Protein AF-A0A0D0C9A5-F1 (afdb_monomer_lite)

pLDDT: mean 73.99, std 14.45, range [44.25, 93.75]

Foldseek 3Di:
DDDDDDDDDDDDPDPPPCPPPDPDPPDQPPPDPLVVQCVVDPDPVSVVVSVVVVCQLPPDPPPPVNPQDPVNVVCSNPPPSDDDPPVQLLLVVQLVLCVVPVPPDLVSSVVVLVVCCVPPVPDSNNPNNDRNVRNVVVVCVVRVDDPPPDPPDDDD

Radius of gyration: 25.3 Å; chains: 1; bounding box: 57×39×87 Å

Structure (mmCIF, N/CA/C/O backbone):
data_AF-A0A0D0C9A5-F1
#
_entry.id   AF-A0A0D0C9A5-F1
#
loop_
_atom_site.group_PDB
_atom_site.id
_atom_site.type_symbol
_atom_site.label_atom_id
_atom_site.label_alt_id
_atom_site.label_comp_id
_atom_site.label_asym_id
_atom_site.label_entity_id
_atom_site.label_seq_id
_atom_site.pdbx_PDB_ins_code
_atom_site.Cartn_x
_atom_site.Cartn_y
_atom_site.Cartn_z
_atom_site.occupancy
_atom_site.B_iso_or_equiv
_atom_site.auth_seq_id
_atom_site.auth_comp_id
_atom_site.auth_asym_id
_atom_site.auth_atom_id
_atom_site.pdbx_PDB_model_num
ATOM 1 N N . PRO A 1 1 ? 37.016 -7.553 -56.971 1.00 51.47 1 PRO A N 1
ATOM 2 C CA . PRO A 1 1 ? 35.644 -7.365 -56.438 1.00 51.47 1 PRO A CA 1
ATOM 3 C C . PRO A 1 1 ? 35.414 -8.304 -55.246 1.00 51.47 1 PRO A C 1
ATOM 5 O O . PRO A 1 1 ? 35.503 -9.515 -55.414 1.00 51.47 1 PRO A O 1
ATOM 8 N N . LEU A 1 2 ? 35.232 -7.749 -54.045 1.00 52.50 2 LEU A N 1
ATOM 9 C CA . LEU A 1 2 ? 34.965 -8.533 -52.833 1.00 52.50 2 LEU A CA 1
ATOM 10 C C . LEU A 1 2 ? 33.497 -9.003 -52.819 1.00 52.50 2 LEU A C 1
ATOM 12 O O . LEU A 1 2 ? 32.631 -8.231 -53.236 1.00 52.50 2 LEU A O 1
ATOM 16 N N . PRO A 1 3 ? 33.200 -10.233 -52.362 1.00 59.44 3 PRO A N 1
ATOM 17 C CA . PRO A 1 3 ? 31.826 -10.689 -52.190 1.00 59.44 3 PRO A CA 1
ATOM 18 C C . PRO A 1 3 ? 31.146 -9.895 -51.065 1.00 59.44 3 PRO A C 1
ATOM 20 O O . PRO A 1 3 ? 31.733 -9.671 -50.006 1.00 59.44 3 PRO A O 1
ATOM 23 N N . GLY A 1 4 ? 29.921 -9.433 -51.326 1.00 64.25 4 GLY A N 1
ATOM 24 C CA . GLY A 1 4 ? 29.112 -8.694 -50.358 1.00 64.25 4 GLY A CA 1
ATOM 25 C C . GLY A 1 4 ? 28.710 -9.554 -49.152 1.00 64.25 4 GLY A C 1
ATOM 26 O O . GLY A 1 4 ? 28.696 -10.784 -49.254 1.00 64.25 4 GLY A O 1
ATOM 27 N N . PRO A 1 5 ? 28.397 -8.926 -48.005 1.00 72.50 5 PRO A N 1
ATOM 28 C CA . PRO A 1 5 ? 28.038 -9.642 -46.787 1.00 72.50 5 PRO A CA 1
ATOM 29 C C . PRO A 1 5 ? 26.746 -10.464 -46.969 1.00 72.50 5 PRO A C 1
ATOM 31 O O . PRO A 1 5 ? 25.847 -10.035 -47.699 1.00 72.50 5 PRO A O 1
ATOM 34 N N . PRO A 1 6 ? 26.634 -11.635 -46.312 1.00 69.75 6 PRO A N 1
ATOM 35 C CA . PRO A 1 6 ? 25.447 -12.476 -46.394 1.00 69.75 6 PRO A CA 1
ATOM 36 C C . PRO A 1 6 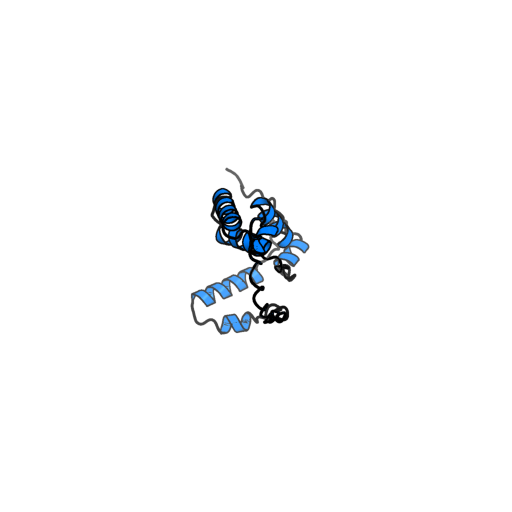? 24.238 -11.798 -45.737 1.00 69.75 6 PRO A C 1
ATOM 38 O O . PRO A 1 6 ? 24.361 -11.111 -44.723 1.00 69.75 6 PRO A O 1
ATOM 41 N N . SER A 1 7 ? 23.061 -12.000 -46.330 1.00 72.00 7 SER A N 1
ATOM 42 C CA . SER A 1 7 ? 21.791 -11.477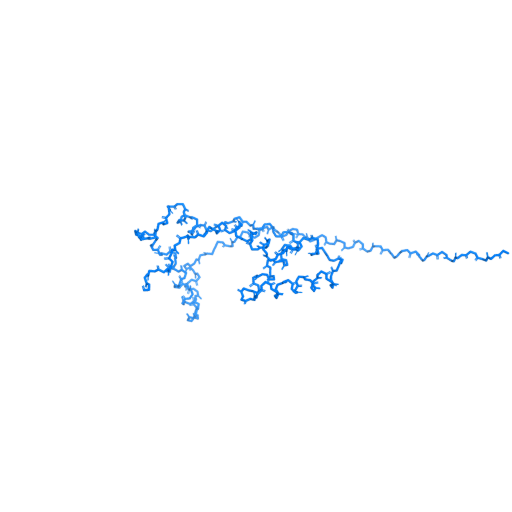 -45.824 1.00 72.00 7 SER A CA 1
ATOM 43 C C . SER A 1 7 ? 21.456 -12.052 -44.439 1.00 72.00 7 SER A C 1
ATOM 45 O O . SER A 1 7 ? 21.745 -13.225 -44.186 1.00 72.00 7 SER A O 1
ATOM 47 N N . PRO A 1 8 ? 20.829 -11.263 -43.546 1.00 72.00 8 PRO A N 1
ATOM 48 C CA . PRO A 1 8 ? 20.396 -11.758 -42.246 1.00 72.00 8 PRO A CA 1
ATOM 49 C C . PRO A 1 8 ? 19.291 -12.818 -42.398 1.00 72.00 8 PRO A C 1
ATOM 51 O O . PRO A 1 8 ? 18.541 -12.792 -43.381 1.00 72.00 8 PRO A O 1
ATOM 54 N N . PR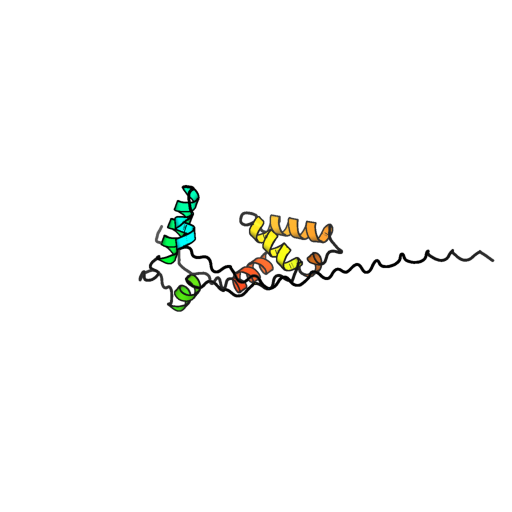O A 1 9 ? 19.182 -13.756 -41.442 1.00 72.19 9 PRO A N 1
ATOM 55 C CA . PRO A 1 9 ? 18.165 -14.797 -41.481 1.00 72.19 9 PRO A CA 1
ATOM 56 C C . PRO A 1 9 ? 16.747 -14.203 -41.378 1.00 72.19 9 PRO A C 1
ATOM 58 O O . PRO A 1 9 ? 16.567 -13.137 -40.781 1.00 72.19 9 PRO A O 1
ATOM 61 N N . PRO A 1 10 ? 15.727 -14.885 -41.934 1.00 69.00 10 PRO A N 1
ATOM 62 C CA . PRO A 1 10 ? 14.341 -14.467 -41.782 1.00 69.00 10 PRO A CA 1
ATOM 63 C C . PRO A 1 10 ? 13.942 -14.478 -40.303 1.00 69.00 10 PRO A C 1
ATOM 65 O O . PRO A 1 10 ? 14.261 -15.419 -39.575 1.00 69.00 10 PRO A O 1
ATOM 68 N N . ASN A 1 11 ? 13.222 -13.440 -39.872 1.00 61.03 11 ASN A N 1
ATOM 69 C CA . ASN A 1 11 ? 12.663 -13.376 -38.525 1.00 61.03 11 ASN A CA 1
ATOM 70 C C . ASN A 1 11 ? 11.748 -14.588 -38.270 1.00 61.03 11 ASN A C 1
ATOM 72 O O . ASN A 1 11 ? 10.980 -14.958 -39.167 1.00 61.03 11 ASN A O 1
ATOM 76 N N . PRO A 1 12 ? 11.790 -15.191 -37.069 1.00 63.09 12 PRO A N 1
ATOM 77 C CA . PRO A 1 12 ? 10.864 -16.256 -36.716 1.00 63.09 12 PRO A CA 1
ATOM 78 C C . PRO A 1 12 ? 9.413 -15.744 -36.763 1.00 63.09 12 PRO A C 1
ATOM 80 O O . PRO A 1 12 ? 9.173 -14.550 -36.545 1.00 63.09 12 PRO A O 1
ATOM 83 N N . PRO A 1 13 ? 8.432 -16.618 -37.056 1.00 55.06 13 PRO A N 1
ATOM 84 C CA . PRO A 1 13 ? 7.030 -16.234 -37.045 1.00 55.06 13 PRO A CA 1
ATOM 85 C C . PRO A 1 13 ? 6.667 -15.786 -35.631 1.00 55.06 13 PRO A C 1
ATOM 87 O O . PRO A 1 13 ? 6.845 -16.538 -34.676 1.00 55.06 13 PRO A O 1
ATOM 90 N N . TRP A 1 14 ? 6.182 -14.555 -35.500 1.00 47.94 14 TRP A N 1
ATOM 91 C CA . TRP A 1 14 ? 5.596 -14.067 -34.261 1.00 47.94 14 TRP A CA 1
ATOM 92 C C . TRP A 1 14 ? 4.393 -14.944 -33.930 1.00 47.94 14 TRP A C 1
ATOM 94 O O . TRP A 1 14 ? 3.355 -14.849 -34.588 1.00 47.94 14 TRP A O 1
ATOM 104 N N . ASP A 1 15 ? 4.559 -15.816 -32.942 1.00 44.25 15 ASP A N 1
ATOM 105 C CA . ASP A 1 15 ? 3.484 -16.616 -32.380 1.00 44.25 15 ASP A CA 1
ATOM 106 C C . ASP A 1 15 ? 2.509 -15.654 -31.691 1.00 44.25 15 ASP A C 1
ATOM 108 O O . ASP A 1 15 ? 2.743 -15.163 -30.585 1.00 44.25 15 ASP A O 1
ATOM 112 N N . ARG A 1 16 ? 1.453 -15.268 -32.416 1.00 48.22 16 ARG A N 1
ATOM 113 C CA . ARG A 1 16 ? 0.356 -14.445 -31.900 1.00 48.22 16 ARG A CA 1
ATOM 114 C C . ARG A 1 16 ? -0.547 -15.305 -31.022 1.00 48.22 16 ARG A C 1
ATOM 116 O O . ARG A 1 16 ? -1.736 -15.416 -31.289 1.00 48.22 16 ARG A O 1
ATOM 123 N N . ASP A 1 17 ? -0.003 -15.818 -29.934 1.00 46.09 17 ASP A N 1
ATOM 124 C CA . ASP A 1 17 ? -0.790 -16.234 -28.778 1.00 46.09 17 ASP A CA 1
ATOM 125 C C . ASP A 1 17 ? -0.738 -15.123 -27.720 1.00 46.09 17 ASP A C 1
ATOM 127 O O . ASP A 1 17 ? -0.449 -15.317 -26.540 1.00 46.09 17 ASP A O 1
ATOM 131 N N . HIS A 1 18 ? -1.085 -13.902 -28.145 1.00 49.12 18 HIS A N 1
ATOM 132 C CA . HIS A 1 18 ? -1.582 -12.883 -27.228 1.00 49.12 18 HIS A CA 1
ATOM 133 C C . HIS A 1 18 ? -2.975 -13.310 -26.772 1.00 49.12 18 HIS A C 1
ATOM 135 O O . HIS A 1 18 ? -3.994 -12.775 -27.211 1.00 49.12 18 HIS A O 1
ATOM 141 N N . ARG A 1 19 ? -3.029 -14.284 -25.864 1.00 50.22 19 ARG A N 1
ATOM 142 C CA . ARG A 1 19 ? -4.187 -14.445 -24.997 1.00 50.22 19 ARG A CA 1
ATOM 143 C C . ARG A 1 19 ? -4.203 -13.199 -24.117 1.00 50.22 19 ARG A C 1
ATOM 145 O O . ARG A 1 19 ? -3.528 -13.153 -23.092 1.00 50.22 19 ARG A O 1
ATOM 152 N N . SER A 1 20 ? -4.890 -12.153 -24.577 1.00 50.75 20 SER A N 1
ATOM 153 C CA . SER A 1 20 ? -5.179 -10.970 -23.773 1.00 50.75 20 SER A CA 1
ATOM 154 C C . SER A 1 20 ? -5.643 -11.459 -22.402 1.00 50.75 20 SER A C 1
ATOM 156 O O . SER A 1 20 ? -6.543 -12.307 -22.361 1.00 50.75 20 SER A O 1
ATOM 158 N N . PRO A 1 21 ? -5.044 -11.007 -21.288 1.00 51.41 21 PRO A N 1
ATOM 159 C CA . PRO A 1 21 ? -5.609 -11.286 -19.984 1.00 51.41 21 PRO A CA 1
ATOM 160 C C . PRO A 1 21 ? -7.043 -10.766 -20.024 1.00 51.41 21 PRO A C 1
ATOM 162 O O . PRO A 1 21 ? -7.264 -9.567 -20.176 1.00 51.41 21 PRO A O 1
ATOM 165 N N . THR A 1 22 ? -8.026 -11.666 -19.982 1.00 53.28 22 THR A N 1
ATOM 166 C CA . THR A 1 22 ? -9.425 -11.282 -19.796 1.00 53.28 22 THR A CA 1
ATOM 167 C C . THR A 1 22 ? -9.467 -10.344 -18.594 1.00 53.28 22 THR A C 1
ATOM 169 O O . THR A 1 22 ? -8.990 -10.757 -17.529 1.00 53.28 22 THR A O 1
ATOM 172 N N . PRO A 1 23 ? -9.981 -9.107 -18.739 1.00 47.19 23 PRO A N 1
ATOM 173 C CA . PRO A 1 23 ? -10.139 -8.200 -17.616 1.00 47.19 23 PRO A CA 1
ATOM 174 C C . PRO A 1 23 ? -10.946 -8.933 -16.553 1.00 47.19 23 PRO A C 1
ATOM 176 O O . PRO A 1 23 ? -12.092 -9.320 -16.791 1.00 47.19 23 PRO A O 1
ATOM 179 N N . ARG A 1 24 ? -10.326 -9.218 -15.406 1.00 55.81 24 ARG A N 1
ATOM 180 C CA . ARG A 1 24 ? -11.080 -9.754 -14.277 1.00 55.81 24 ARG A CA 1
ATOM 181 C C . ARG A 1 24 ? -12.080 -8.662 -13.891 1.00 55.81 24 ARG A C 1
ATOM 183 O O . ARG A 1 24 ? -11.636 -7.530 -13.696 1.00 55.81 24 ARG A O 1
ATOM 190 N N . PRO A 1 25 ? -13.393 -8.948 -13.822 1.00 54.31 25 PRO A N 1
ATOM 191 C CA . PRO A 1 25 ? -14.340 -7.972 -13.308 1.00 54.31 25 PRO A CA 1
ATOM 192 C C . PRO A 1 25 ? -13.854 -7.531 -11.929 1.00 54.31 25 PRO A C 1
ATOM 194 O O . PRO A 1 25 ? -13.475 -8.372 -11.111 1.00 54.31 25 PRO A O 1
ATOM 197 N N . HIS A 1 26 ? -13.788 -6.214 -11.734 1.00 53.84 26 HIS A N 1
ATOM 198 C CA . HIS A 1 26 ? -13.370 -5.573 -10.496 1.00 53.84 26 HIS A CA 1
ATOM 199 C C . HIS A 1 26 ? -14.043 -6.275 -9.321 1.00 53.84 26 HIS A C 1
ATOM 201 O O . HIS A 1 26 ? -15.266 -6.244 -9.189 1.00 53.84 26 HIS A O 1
ATOM 207 N N . SER A 1 27 ? -13.251 -6.972 -8.508 1.00 50.94 27 SER A N 1
ATOM 208 C CA . SER A 1 27 ? -13.752 -7.599 -7.298 1.00 50.94 27 SER A CA 1
ATOM 209 C C . SER A 1 27 ? -14.111 -6.476 -6.338 1.00 50.94 27 SER A C 1
ATOM 211 O O . SER A 1 27 ? -13.246 -5.945 -5.642 1.00 50.94 27 SER A O 1
ATOM 213 N N . TRP A 1 28 ? -15.387 -6.097 -6.342 1.00 48.16 28 TRP A N 1
ATOM 214 C CA . TRP A 1 28 ? -16.015 -5.474 -5.189 1.00 48.16 28 TRP A CA 1
ATOM 215 C C . TRP A 1 28 ? -15.589 -6.287 -3.956 1.00 48.16 28 TRP A C 1
ATOM 217 O O . TRP A 1 28 ? -15.582 -7.525 -4.051 1.00 48.16 28 TRP A O 1
ATOM 227 N N . PRO A 1 29 ? -15.182 -5.657 -2.840 1.00 55.38 29 PRO A N 1
ATOM 228 C CA . PRO A 1 29 ? -14.951 -6.401 -1.612 1.00 55.38 29 PRO A CA 1
ATOM 229 C C . PRO A 1 29 ? -16.192 -7.263 -1.363 1.00 55.38 29 PRO A C 1
ATOM 231 O O . PRO A 1 29 ? -17.302 -6.737 -1.482 1.00 55.38 29 PRO A O 1
ATOM 234 N N . PRO A 1 30 ? -16.058 -8.575 -1.106 1.00 63.91 30 PRO A N 1
ATOM 235 C CA . PRO A 1 30 ? -17.227 -9.365 -0.766 1.00 63.91 30 PRO A CA 1
ATOM 236 C C . PRO A 1 30 ? -17.925 -8.683 0.410 1.00 63.91 30 PRO A C 1
ATOM 238 O O . PRO A 1 30 ? -17.265 -8.176 1.317 1.00 63.91 30 PRO A O 1
ATOM 241 N N . ASP A 1 31 ? -19.251 -8.623 0.355 1.00 70.75 31 ASP A N 1
ATOM 242 C CA . ASP A 1 31 ? -20.051 -8.192 1.492 1.00 70.75 31 ASP A CA 1
ATOM 243 C C . ASP A 1 31 ? -19.852 -9.241 2.596 1.00 70.75 31 ASP A C 1
ATOM 245 O O . ASP A 1 31 ? -20.415 -10.337 2.549 1.00 70.75 31 ASP A O 1
ATOM 249 N N . ILE A 1 32 ? -18.896 -8.978 3.492 1.00 74.44 32 ILE A N 1
ATOM 250 C CA . ILE A 1 32 ? -18.517 -9.896 4.562 1.00 74.44 32 ILE A CA 1
ATOM 251 C C . ILE A 1 32 ? -19.404 -9.578 5.753 1.00 74.44 32 ILE A C 1
ATOM 253 O O . ILE A 1 32 ? -19.211 -8.581 6.451 1.00 74.44 32 ILE A O 1
ATOM 257 N N . ASP A 1 33 ? -20.331 -10.486 6.024 1.00 82.06 33 ASP A N 1
ATOM 258 C CA . ASP A 1 33 ? -21.051 -10.513 7.284 1.00 82.06 33 ASP A CA 1
ATOM 259 C C . ASP A 1 33 ? -20.080 -10.884 8.420 1.00 82.06 33 ASP A C 1
ATOM 261 O O . ASP A 1 33 ? -19.714 -12.049 8.622 1.00 82.06 33 ASP A O 1
ATOM 265 N N . LEU A 1 34 ? -19.637 -9.858 9.148 1.00 81.00 34 LEU A N 1
ATOM 266 C CA . LEU A 1 34 ? -18.737 -9.994 10.289 1.00 81.00 34 LEU A CA 1
ATOM 267 C C . LEU A 1 34 ? -19.374 -10.781 11.438 1.00 81.00 34 LEU A C 1
ATOM 269 O O . LEU A 1 34 ? -18.642 -11.448 12.168 1.00 81.00 34 LEU A O 1
ATOM 273 N N . ASP A 1 35 ? -20.699 -10.747 11.590 1.00 81.81 35 ASP A N 1
ATOM 274 C CA . ASP A 1 35 ? -21.388 -11.496 12.640 1.00 81.81 35 ASP A CA 1
ATOM 275 C C . ASP A 1 35 ? -21.344 -12.990 12.310 1.00 81.81 35 ASP A C 1
ATOM 277 O O . ASP A 1 35 ? -20.937 -13.804 13.144 1.00 81.81 35 ASP A O 1
ATOM 281 N N . THR A 1 36 ? -21.631 -13.352 11.058 1.00 84.69 36 THR A N 1
ATOM 282 C CA . THR A 1 36 ? -21.474 -14.733 10.574 1.00 84.69 36 THR A CA 1
ATOM 283 C C . THR A 1 36 ? -20.016 -15.207 10.663 1.00 84.69 36 THR A C 1
ATOM 285 O O . THR A 1 36 ? -19.754 -16.338 11.084 1.00 84.69 36 THR A O 1
ATOM 288 N N . LEU A 1 37 ? -19.045 -14.349 10.334 1.00 83.75 37 LEU A N 1
ATOM 289 C CA . LEU A 1 37 ? -17.617 -14.677 10.424 1.00 83.75 37 LEU A CA 1
ATOM 290 C C . LEU A 1 37 ? -17.139 -14.858 11.878 1.00 83.75 37 LEU A C 1
ATOM 292 O O . LEU A 1 37 ? -16.335 -15.752 12.164 1.00 83.75 37 LEU A O 1
ATOM 296 N N . ALA A 1 38 ? -17.659 -14.054 12.808 1.00 82.62 38 ALA A N 1
ATOM 297 C CA . ALA A 1 38 ? -17.379 -14.188 14.235 1.00 82.62 38 ALA A CA 1
ATOM 298 C C . ALA A 1 38 ? -17.919 -15.515 14.783 1.00 82.62 38 ALA A C 1
ATOM 300 O O . ALA A 1 38 ? -17.205 -16.210 15.505 1.00 82.62 38 ALA A O 1
ATOM 301 N N . GLN A 1 39 ? -19.129 -15.915 14.378 1.00 84.06 39 GLN A N 1
ATOM 302 C CA . GLN A 1 39 ? -19.718 -17.204 14.767 1.00 84.06 39 GLN A CA 1
ATOM 303 C C . GLN A 1 39 ? -18.965 -18.407 14.183 1.00 84.06 39 GLN A C 1
ATOM 305 O O . GLN A 1 39 ? -18.891 -19.462 14.810 1.00 84.06 39 GLN A O 1
ATOM 310 N N . ALA A 1 40 ? -18.370 -18.256 12.998 1.00 84.62 40 ALA A N 1
ATOM 311 C CA . ALA A 1 40 ? -17.569 -19.297 12.355 1.00 84.62 40 ALA A CA 1
ATOM 312 C C . ALA A 1 40 ? -16.132 -19.416 12.915 1.00 84.62 40 ALA A C 1
ATOM 314 O O . ALA A 1 40 ? -15.388 -20.322 12.528 1.00 84.62 40 ALA A O 1
ATOM 315 N N . SER A 1 41 ? -15.710 -18.516 13.808 1.00 84.62 41 SER A N 1
ATOM 316 C CA . SER A 1 41 ? -14.338 -18.469 14.321 1.00 84.62 41 SER A CA 1
ATOM 317 C C . SER A 1 41 ? -14.112 -19.502 15.429 1.00 84.62 41 SER A C 1
ATOM 319 O O . SER A 1 41 ? -14.448 -19.283 16.586 1.00 84.62 41 SER A O 1
ATOM 321 N N . ILE A 1 42 ? -13.502 -20.638 15.077 1.00 84.62 42 ILE A N 1
ATOM 322 C CA . ILE A 1 42 ? -13.249 -21.758 16.010 1.00 84.62 42 ILE A CA 1
ATOM 323 C C . ILE A 1 42 ? -11.915 -21.594 16.764 1.00 84.62 42 ILE A C 1
ATOM 325 O O . ILE A 1 42 ? -11.734 -22.125 17.858 1.00 84.62 42 ILE A O 1
ATOM 329 N N . LEU A 1 43 ? -10.952 -20.873 16.180 1.00 91.00 43 LEU A N 1
ATOM 330 C CA . LEU A 1 43 ? -9.618 -20.710 16.761 1.00 91.00 43 LEU A CA 1
ATOM 331 C C . LEU A 1 43 ? -9.569 -19.496 17.704 1.00 91.00 43 LEU A C 1
ATOM 333 O O . LEU A 1 43 ? -10.013 -18.422 17.296 1.00 91.00 43 LEU A O 1
ATOM 337 N N . PRO A 1 44 ? -8.927 -19.597 18.886 1.00 87.25 44 PRO A N 1
ATOM 338 C CA . PRO A 1 44 ? -8.845 -18.494 19.851 1.00 87.25 44 PRO A CA 1
ATOM 339 C C . PRO A 1 44 ? -8.313 -17.183 19.257 1.00 87.25 44 PRO A C 1
ATOM 341 O O . PRO A 1 44 ? -8.905 -16.131 19.448 1.00 87.25 44 PRO A O 1
ATOM 344 N N . LYS A 1 45 ? -7.263 -17.250 18.428 1.00 86.06 45 LYS A N 1
ATOM 345 C CA . LYS A 1 45 ? -6.707 -16.069 17.743 1.00 86.06 45 LYS A CA 1
ATOM 346 C C . LYS A 1 45 ? -7.678 -15.404 16.767 1.00 86.06 45 LYS A C 1
ATOM 348 O O . LYS A 1 45 ? -7.612 -14.195 16.563 1.00 86.06 45 LYS A O 1
ATOM 353 N N . LEU A 1 46 ? -8.537 -16.191 16.116 1.00 87.00 46 LEU A N 1
ATOM 354 C CA . LEU A 1 46 ? -9.550 -15.645 15.212 1.00 87.00 46 LEU A CA 1
ATOM 355 C C . LEU A 1 46 ? -10.643 -14.951 16.019 1.00 87.00 46 LEU A C 1
ATOM 357 O O . LEU A 1 46 ? -11.047 -13.855 15.656 1.00 87.00 46 LEU A O 1
ATOM 361 N N . TRP A 1 47 ? -11.042 -15.538 17.147 1.00 86.38 47 TRP A N 1
ATOM 362 C CA . TRP A 1 47 ? -11.987 -14.915 18.067 1.00 86.38 47 TRP A CA 1
ATOM 363 C C . TRP A 1 47 ? -11.463 -13.578 18.614 1.00 86.38 47 TRP A C 1
ATOM 365 O O . TRP A 1 47 ? -12.152 -12.573 18.488 1.00 86.38 47 TRP A O 1
ATOM 375 N N . GLU A 1 48 ? -10.214 -13.533 19.090 1.00 85.69 48 GLU A N 1
ATOM 376 C CA . GLU A 1 48 ? -9.551 -12.290 19.530 1.00 85.69 48 GLU A CA 1
ATOM 377 C C . GLU A 1 48 ? -9.505 -11.236 18.412 1.00 85.69 48 GLU A C 1
ATOM 379 O O . GLU A 1 48 ? -9.738 -10.052 18.644 1.00 85.69 48 GLU A O 1
ATOM 384 N N . SER A 1 49 ? -9.240 -11.665 17.174 1.00 86.50 49 SER A N 1
ATOM 385 C CA . SER A 1 49 ? -9.230 -10.767 16.015 1.00 86.50 49 SER A CA 1
ATOM 386 C C . SER A 1 49 ? -10.623 -10.201 15.728 1.00 86.50 49 SER A C 1
ATOM 388 O O . SER A 1 49 ? -10.755 -9.009 15.458 1.00 86.50 49 SER A O 1
ATOM 390 N N . MET A 1 50 ? -11.670 -11.0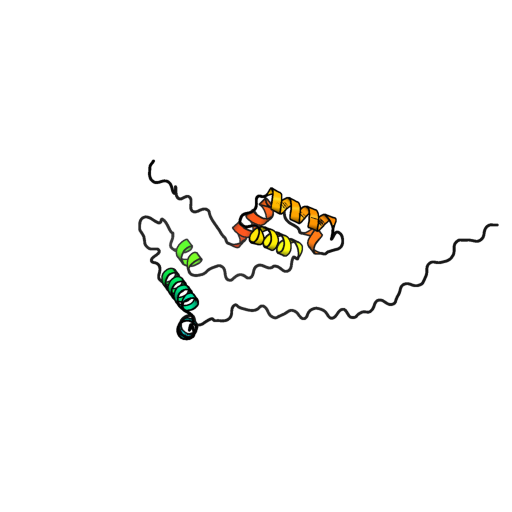25 15.815 1.00 87.06 50 MET A N 1
ATOM 391 C CA . MET A 1 50 ? -13.056 -10.588 15.615 1.00 87.06 50 MET A CA 1
ATOM 392 C C . MET A 1 50 ? -13.542 -9.682 16.751 1.00 87.06 50 MET A C 1
ATOM 394 O O . MET A 1 50 ? -14.216 -8.684 16.491 1.00 87.06 50 MET A O 1
ATOM 398 N N . GLU A 1 51 ? -13.159 -9.972 17.995 1.00 84.31 51 GLU A N 1
ATOM 399 C CA . GLU A 1 51 ? -13.428 -9.112 19.149 1.00 84.31 51 GLU A CA 1
ATOM 400 C C . GLU A 1 51 ? -12.746 -7.749 18.982 1.00 84.31 51 GLU A C 1
ATOM 402 O O . GLU A 1 51 ? -13.393 -6.713 19.124 1.00 84.31 51 GLU A O 1
ATOM 407 N N . PHE A 1 52 ? -11.475 -7.732 18.579 1.00 83.19 52 PHE A N 1
ATOM 408 C CA . PHE A 1 52 ? -10.742 -6.503 18.287 1.00 83.19 52 PHE A CA 1
ATOM 409 C C . PHE A 1 52 ? -11.401 -5.673 17.174 1.00 83.19 52 PHE A C 1
ATOM 411 O O . PHE A 1 52 ? -11.581 -4.463 17.327 1.00 83.19 52 PHE A O 1
ATOM 418 N N . VAL A 1 53 ? -11.825 -6.311 16.078 1.00 81.88 53 VAL A N 1
ATOM 419 C CA . VAL A 1 53 ? -12.571 -5.644 14.995 1.00 81.88 53 VAL A CA 1
ATOM 420 C C . VAL A 1 53 ? -13.882 -5.047 15.517 1.00 81.88 53 VAL A C 1
ATOM 422 O O . VAL A 1 53 ? -14.212 -3.904 15.192 1.00 81.88 53 VAL A O 1
ATOM 425 N N . SER A 1 54 ? -14.609 -5.779 16.364 1.00 80.94 54 SER A N 1
ATOM 426 C CA . SER A 1 54 ? -15.844 -5.296 16.993 1.00 80.94 54 SER A CA 1
ATOM 427 C C . SER A 1 54 ? -15.594 -4.103 17.922 1.00 80.94 54 SER A C 1
ATOM 429 O O . SER A 1 54 ? -16.332 -3.116 17.875 1.00 80.94 54 SER A O 1
ATOM 431 N N . LEU A 1 55 ? -14.524 -4.143 18.721 1.00 81.69 55 LEU A N 1
ATOM 432 C CA . LEU A 1 55 ? -14.121 -3.041 19.597 1.00 81.69 55 LEU A CA 1
ATOM 433 C C . LEU A 1 55 ? -13.777 -1.779 18.803 1.00 81.69 55 LEU A C 1
ATOM 435 O O . LEU A 1 55 ? -14.214 -0.699 19.187 1.00 81.69 55 LEU A O 1
ATOM 439 N N . ILE A 1 56 ? -13.065 -1.899 17.677 1.00 78.88 56 ILE A N 1
ATOM 440 C CA . ILE A 1 56 ? -12.784 -0.757 16.791 1.00 78.88 56 ILE A CA 1
ATOM 441 C C . ILE A 1 56 ? -14.078 -0.204 16.189 1.00 78.88 56 ILE A C 1
ATOM 443 O O . ILE A 1 56 ? -14.286 1.009 16.192 1.00 78.88 56 ILE A O 1
ATOM 447 N N . ARG A 1 57 ? -14.968 -1.075 15.694 1.00 73.75 57 ARG A N 1
ATOM 448 C CA . ARG A 1 57 ? -16.245 -0.662 15.086 1.00 73.75 57 ARG A CA 1
ATOM 449 C C . ARG A 1 57 ? -17.118 0.117 16.069 1.00 73.75 57 ARG A C 1
ATOM 451 O O . ARG A 1 57 ? -17.759 1.095 15.687 1.00 73.75 57 ARG A O 1
ATOM 458 N N . ASN A 1 58 ? -17.133 -0.327 17.322 1.00 73.94 58 ASN A N 1
ATOM 459 C CA . ASN A 1 58 ? -17.942 0.247 18.391 1.00 73.94 58 ASN A CA 1
ATOM 460 C C . ASN A 1 58 ? -17.193 1.298 19.221 1.00 73.94 58 ASN A C 1
ATOM 462 O O . ASN A 1 58 ? -17.758 1.829 20.179 1.00 73.94 58 ASN A O 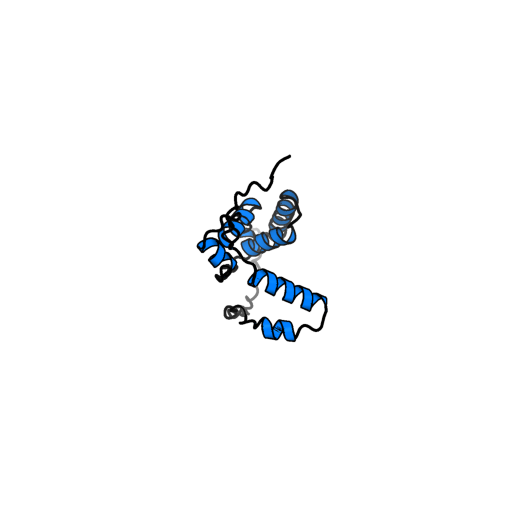1
ATOM 466 N N . ALA A 1 59 ? -15.943 1.614 18.873 1.00 73.00 59 ALA A N 1
ATOM 467 C CA . ALA A 1 59 ? -15.173 2.623 19.574 1.00 73.00 59 ALA A CA 1
ATOM 468 C C . ALA A 1 59 ? -15.902 3.973 19.506 1.00 73.00 59 ALA A C 1
ATOM 470 O O . ALA A 1 59 ? -16.328 4.445 18.445 1.00 73.00 59 ALA A O 1
ATOM 471 N N . SER A 1 60 ? -16.066 4.599 20.670 1.00 68.50 60 SER A N 1
ATOM 472 C CA . SER A 1 60 ? -16.605 5.948 20.752 1.00 68.50 60 SER A CA 1
ATOM 473 C C . SER A 1 60 ? -15.536 6.932 20.289 1.00 68.50 60 SER A C 1
ATOM 475 O O . SER A 1 60 ? -14.533 7.125 20.966 1.00 68.50 60 SER A O 1
ATOM 477 N N . PHE A 1 61 ? -15.771 7.582 19.151 1.00 65.31 61 PHE A N 1
ATOM 478 C CA . PHE A 1 61 ? -14.950 8.700 18.673 1.00 65.31 61 PHE A CA 1
ATOM 479 C C . PHE A 1 61 ? -15.379 10.051 19.281 1.00 65.31 61 PHE A C 1
ATOM 481 O O . PHE A 1 61 ? -14.956 11.101 18.811 1.00 65.31 61 PHE A O 1
ATOM 488 N N . LEU A 1 62 ? -16.260 10.035 20.290 1.00 61.53 62 LEU A N 1
ATOM 489 C CA . LEU A 1 62 ? -16.857 11.222 20.921 1.00 61.53 62 LEU A CA 1
ATOM 490 C C . LEU A 1 62 ? -16.068 11.725 22.141 1.00 61.53 62 LEU A C 1
ATOM 492 O O . LEU A 1 62 ? -16.625 12.441 22.973 1.00 61.53 62 LEU A O 1
ATOM 496 N N . ASP A 1 63 ? -14.802 11.339 22.290 1.00 66.00 63 ASP A N 1
ATOM 497 C CA . ASP A 1 63 ? -13.979 11.886 23.364 1.00 66.00 63 ASP A CA 1
ATOM 498 C C . ASP A 1 63 ? -13.729 13.383 23.106 1.00 66.00 63 ASP A C 1
ATOM 500 O O . ASP A 1 63 ? -13.227 13.772 22.051 1.00 66.00 63 ASP A O 1
ATOM 504 N N . LEU A 1 64 ? -14.098 14.232 24.074 1.00 55.34 64 LEU A N 1
ATOM 505 C CA . LEU A 1 64 ? -13.959 15.693 23.999 1.00 55.34 64 LEU A CA 1
ATOM 506 C C . LEU A 1 64 ? -12.499 16.138 23.815 1.00 55.34 64 LEU A C 1
ATOM 508 O O . LEU A 1 64 ? -12.249 17.275 23.407 1.00 55.34 64 LEU A O 1
ATOM 512 N N . ILE A 1 65 ? -11.545 15.264 24.145 1.00 60.22 65 ILE A N 1
ATOM 513 C CA . ILE A 1 65 ? -10.108 15.518 24.026 1.00 60.22 65 ILE A CA 1
ATOM 514 C C . ILE A 1 65 ? -9.639 15.307 22.581 1.00 60.22 65 ILE A C 1
ATOM 516 O O . ILE A 1 65 ? -8.841 16.093 22.061 1.00 60.22 65 ILE A O 1
ATOM 520 N N . THR A 1 66 ? -10.166 14.289 21.900 1.00 61.50 66 THR A N 1
ATOM 521 C CA . THR A 1 66 ? -9.863 14.025 20.495 1.00 61.50 66 THR A CA 1
ATOM 522 C C . THR A 1 66 ? -10.686 14.972 19.629 1.00 61.50 66 THR A C 1
ATOM 524 O O . THR A 1 66 ? -11.884 14.782 19.450 1.00 61.50 66 THR A O 1
ATOM 527 N N . LYS A 1 67 ? -10.061 16.019 19.079 1.00 67.06 67 LYS A N 1
ATOM 528 C CA . LYS A 1 67 ? -10.693 16.995 18.166 1.00 67.06 67 LYS A CA 1
ATOM 529 C C . LYS A 1 67 ? -11.016 16.383 16.790 1.00 67.06 67 LYS A C 1
ATOM 531 O O . LYS A 1 67 ? -10.698 16.968 15.757 1.00 67.06 67 LYS A O 1
ATOM 536 N N . LEU A 1 68 ? -11.601 15.190 16.761 1.00 69.00 68 LEU A N 1
ATOM 537 C CA . LEU A 1 68 ? -12.031 14.526 15.541 1.00 69.00 68 LEU A CA 1
ATOM 538 C C . LEU A 1 68 ? -13.322 15.192 15.076 1.00 69.00 68 LEU A C 1
ATOM 540 O O . LEU A 1 68 ? -14.342 15.178 15.766 1.00 69.00 68 LEU A O 1
ATOM 544 N N . THR A 1 69 ? -13.273 15.823 13.907 1.00 76.31 69 THR A N 1
ATOM 545 C CA . THR A 1 69 ? -14.478 16.368 13.286 1.00 76.31 69 THR A CA 1
ATOM 546 C C . THR A 1 69 ? -15.398 15.215 12.863 1.00 76.31 69 THR A C 1
ATOM 548 O O . THR A 1 69 ? -14.913 14.117 12.576 1.00 76.31 69 THR A O 1
ATOM 551 N N . PRO A 1 70 ? -16.723 15.437 12.780 1.00 76.38 70 PRO A N 1
ATOM 552 C CA . PRO A 1 70 ? -17.660 14.423 12.294 1.00 76.38 70 PRO A CA 1
ATOM 553 C C . PRO A 1 70 ? -17.255 13.814 10.942 1.00 76.38 70 PRO A C 1
ATOM 555 O O . PRO A 1 70 ? -17.413 12.617 10.747 1.00 76.38 70 PRO A O 1
ATOM 558 N N . ASP A 1 71 ? -16.656 14.620 10.062 1.00 74.44 71 ASP A N 1
ATOM 559 C CA . ASP A 1 71 ? -16.112 14.201 8.765 1.00 74.44 71 ASP A CA 1
ATOM 560 C C . ASP A 1 71 ? -14.956 13.189 8.891 1.00 74.44 71 ASP A C 1
ATOM 562 O O . ASP A 1 71 ? -14.942 12.166 8.208 1.00 74.44 71 ASP A O 1
ATOM 566 N N . ILE A 1 72 ? -14.006 13.418 9.807 1.00 73.56 72 ILE A N 1
ATOM 567 C CA . ILE A 1 72 ? -12.904 12.473 10.053 1.00 73.56 72 ILE A CA 1
ATOM 568 C C . ILE A 1 72 ? -13.456 11.160 10.622 1.00 73.56 72 ILE A C 1
ATOM 570 O O . ILE A 1 72 ? -13.023 10.083 10.219 1.00 73.56 72 ILE A O 1
ATOM 574 N N . ILE A 1 73 ? -14.445 11.231 11.519 1.00 75.19 73 ILE A N 1
ATOM 575 C CA . ILE A 1 73 ? -15.107 10.045 12.085 1.00 75.19 73 ILE A CA 1
ATOM 576 C C . ILE A 1 73 ? -15.834 9.258 10.989 1.00 75.19 73 ILE A C 1
ATOM 578 O O . ILE A 1 73 ? -15.747 8.030 10.948 1.00 75.19 73 ILE A O 1
ATOM 582 N N . GLU A 1 74 ? -16.541 9.949 10.098 1.00 76.38 74 GLU A N 1
ATOM 583 C CA . GLU A 1 74 ? -17.234 9.336 8.968 1.00 76.38 74 GLU A CA 1
ATOM 584 C C . GLU A 1 74 ? -16.255 8.645 8.014 1.00 76.38 74 GLU A C 1
ATOM 586 O O . GLU A 1 74 ? -16.501 7.498 7.641 1.00 76.38 74 GLU A O 1
ATOM 591 N N . ARG A 1 75 ? -15.111 9.270 7.705 1.00 72.00 75 ARG A N 1
ATOM 592 C CA . ARG A 1 75 ? -14.036 8.662 6.900 1.00 72.00 75 ARG A CA 1
ATOM 593 C C . ARG A 1 75 ? -13.350 7.483 7.590 1.00 72.00 75 ARG A C 1
ATOM 595 O O . ARG A 1 75 ? -13.040 6.490 6.943 1.00 72.00 75 ARG A O 1
ATOM 602 N N . MET A 1 76 ? -13.136 7.544 8.904 1.00 70.38 76 MET A N 1
ATOM 603 C CA . MET A 1 76 ? -12.579 6.415 9.661 1.00 70.38 76 MET A CA 1
ATOM 604 C C . MET A 1 76 ? -13.542 5.223 9.704 1.00 70.38 76 MET A C 1
ATOM 606 O O . MET A 1 76 ? -13.103 4.076 9.635 1.00 70.38 76 MET A O 1
ATOM 610 N N . ARG A 1 77 ? -14.852 5.483 9.809 1.00 72.69 77 ARG A N 1
ATOM 611 C CA . ARG A 1 77 ? -15.894 4.443 9.762 1.00 72.69 77 ARG A CA 1
ATOM 612 C C . ARG A 1 77 ? -16.099 3.890 8.355 1.00 72.69 77 ARG A C 1
ATOM 614 O O . ARG A 1 77 ? -16.385 2.707 8.208 1.00 72.69 77 ARG A O 1
ATOM 621 N N . ASN A 1 78 ? -15.932 4.735 7.344 1.00 70.69 78 ASN A N 1
ATOM 622 C CA . ASN A 1 78 ? -16.101 4.405 5.938 1.00 70.69 78 ASN A CA 1
ATOM 623 C C . ASN A 1 78 ? -14.788 4.676 5.204 1.00 70.69 78 ASN A C 1
ATOM 625 O O . ASN A 1 78 ? -14.640 5.696 4.530 1.00 70.69 78 ASN A O 1
ATOM 629 N N . ALA A 1 79 ? -13.825 3.760 5.351 1.00 65.94 79 ALA A N 1
ATOM 630 C CA . ALA A 1 79 ? -12.552 3.865 4.647 1.00 65.94 79 ALA A CA 1
ATOM 631 C C . ALA A 1 79 ? -12.794 4.036 3.133 1.00 65.94 79 ALA A C 1
ATOM 633 O O . ALA A 1 79 ? -13.731 3.412 2.614 1.00 65.94 79 ALA A O 1
ATOM 634 N N . PRO A 1 80 ? -11.965 4.829 2.423 1.00 64.94 80 PRO A N 1
ATOM 635 C CA . PRO A 1 80 ? -12.104 5.037 0.988 1.00 64.94 80 PRO A CA 1
ATOM 636 C C . PRO A 1 80 ? -12.248 3.700 0.255 1.00 64.94 80 PRO A C 1
ATOM 638 O O . PRO A 1 80 ? -11.318 2.900 0.197 1.00 64.94 80 PRO A O 1
ATOM 641 N N . GLN A 1 81 ? -13.441 3.454 -0.290 1.00 62.69 81 GLN A N 1
ATOM 642 C CA . GLN A 1 81 ? -13.750 2.246 -1.066 1.00 62.69 81 GLN A CA 1
ATOM 643 C C . GLN A 1 81 ? -13.289 2.368 -2.522 1.00 62.69 81 GLN A C 1
ATOM 645 O O . GLN A 1 81 ? -13.449 1.434 -3.306 1.00 62.69 81 GLN A O 1
ATOM 650 N N . GLY A 1 82 ? -12.748 3.530 -2.908 1.00 64.12 82 GLY A N 1
ATOM 651 C CA . GLY A 1 82 ? -12.132 3.705 -4.213 1.00 64.12 82 GLY A CA 1
ATOM 652 C C . GLY A 1 82 ? -11.052 2.647 -4.382 1.00 64.12 82 GLY A C 1
ATOM 653 O O . GLY A 1 82 ? -10.204 2.492 -3.514 1.00 64.12 82 GLY A O 1
ATOM 654 N N . LEU A 1 83 ? -11.112 1.878 -5.464 1.00 63.50 83 LEU A N 1
ATOM 655 C CA . LEU A 1 83 ? -10.025 0.987 -5.838 1.00 63.50 83 LEU A CA 1
ATOM 656 C C . LEU A 1 83 ? -8.850 1.849 -6.302 1.00 63.50 83 LEU A C 1
ATOM 658 O O . LEU A 1 83 ? -9.006 2.694 -7.184 1.00 63.50 83 LEU A O 1
ATOM 662 N N . MET A 1 84 ? -7.675 1.623 -5.718 1.00 71.06 84 MET A N 1
ATOM 663 C CA . MET A 1 84 ? -6.433 2.202 -6.211 1.00 71.06 84 MET A CA 1
ATOM 664 C C . MET A 1 84 ? -6.227 1.630 -7.605 1.00 71.06 84 MET A C 1
ATOM 666 O O . MET A 1 84 ? -6.126 0.409 -7.753 1.00 71.06 84 MET A O 1
ATOM 670 N N . ASP A 1 85 ? -6.209 2.486 -8.626 1.00 71.50 85 ASP A N 1
ATOM 671 C CA . ASP A 1 85 ? -5.870 2.046 -9.972 1.00 71.50 85 ASP A CA 1
ATOM 672 C C . ASP A 1 85 ? -4.385 1.662 -10.000 1.00 71.50 85 ASP A C 1
ATOM 674 O O . ASP A 1 85 ? -3.485 2.489 -10.152 1.00 71.50 85 ASP A O 1
ATOM 678 N N . LEU A 1 86 ? -4.151 0.376 -9.764 1.00 77.62 86 LEU A N 1
ATOM 679 C CA . LEU A 1 86 ? -2.853 -0.275 -9.712 1.00 77.62 86 LEU A CA 1
ATOM 680 C C . LEU A 1 86 ? -2.517 -0.958 -11.045 1.00 77.62 86 LEU A C 1
ATOM 682 O O . LEU A 1 86 ? -1.718 -1.889 -11.086 1.00 77.62 86 LEU A O 1
ATOM 686 N N . ASN A 1 87 ? -3.089 -0.495 -12.159 1.00 84.25 87 ASN A N 1
ATOM 687 C CA . ASN A 1 87 ? -2.726 -1.007 -13.483 1.00 84.25 87 ASN A CA 1
ATOM 688 C C . ASN A 1 87 ? -1.278 -0.669 -13.876 1.00 84.25 87 ASN A C 1
ATOM 690 O O . ASN A 1 87 ? -0.750 -1.238 -14.826 1.00 84.25 87 ASN A O 1
ATOM 694 N N . ASN A 1 88 ? -0.626 0.233 -13.139 1.00 87.44 88 ASN A N 1
ATOM 695 C CA . ASN A 1 88 ? 0.762 0.592 -13.349 1.00 87.44 88 ASN A CA 1
ATOM 696 C C . ASN A 1 88 ? 1.718 -0.369 -12.596 1.00 87.44 88 ASN A C 1
ATOM 698 O O . ASN A 1 88 ? 1.739 -0.374 -11.356 1.00 87.44 88 ASN A O 1
ATOM 702 N N . PRO A 1 89 ? 2.534 -1.172 -13.305 1.00 87.38 89 PRO A N 1
ATOM 703 C CA . PRO A 1 89 ? 3.392 -2.176 -12.680 1.00 87.38 89 PRO A CA 1
ATOM 704 C C . PRO A 1 89 ? 4.576 -1.568 -11.909 1.00 87.38 89 PRO A C 1
ATOM 706 O O . PRO A 1 89 ? 4.963 -2.112 -10.871 1.00 87.38 89 PRO A O 1
ATOM 709 N N . GLY A 1 90 ? 5.123 -0.430 -12.350 1.00 89.69 90 GLY A N 1
ATOM 710 C CA . GLY A 1 90 ? 6.190 0.285 -11.638 1.00 89.69 90 GLY A CA 1
ATOM 711 C C . GLY A 1 90 ? 5.708 0.879 -10.315 1.00 89.69 90 GLY A C 1
ATOM 712 O O . GLY A 1 90 ? 6.363 0.737 -9.275 1.00 89.69 90 GLY A O 1
ATOM 713 N N . LEU A 1 91 ? 4.501 1.441 -10.318 1.00 90.00 91 LEU A N 1
ATOM 714 C CA . LEU A 1 91 ? 3.820 1.939 -9.129 1.00 90.00 91 LEU A CA 1
ATOM 715 C C . LEU A 1 91 ? 3.524 0.813 -8.131 1.00 90.00 91 LEU A C 1
ATOM 717 O O . LEU A 1 91 ? 3.842 0.939 -6.946 1.00 90.00 91 LEU A O 1
ATOM 721 N N . CYS A 1 92 ? 2.973 -0.307 -8.609 1.00 90.31 92 CYS A N 1
ATOM 722 C CA . CYS A 1 92 ? 2.735 -1.498 -7.790 1.00 90.31 92 CYS A CA 1
ATOM 723 C C . CYS A 1 92 ? 4.011 -1.999 -7.126 1.00 90.31 92 CYS A C 1
ATOM 725 O O . CYS A 1 92 ? 4.019 -2.280 -5.924 1.00 90.31 92 CYS A O 1
ATOM 727 N N . HIS A 1 93 ? 5.088 -2.110 -7.905 1.00 92.06 93 HIS A N 1
ATOM 728 C CA . HIS A 1 93 ? 6.388 -2.545 -7.410 1.00 92.06 93 HIS A CA 1
ATOM 729 C C . HIS A 1 93 ? 6.924 -1.595 -6.339 1.00 92.06 93 HIS A C 1
ATOM 731 O O . HIS A 1 93 ? 7.371 -2.035 -5.279 1.00 92.06 93 HIS A O 1
ATOM 737 N N . SER A 1 94 ? 6.796 -0.290 -6.571 1.00 91.62 94 SER A N 1
ATOM 738 C CA . SER A 1 94 ? 7.225 0.760 -5.644 1.00 91.62 94 SER A CA 1
ATOM 739 C C . SER A 1 94 ? 6.475 0.690 -4.313 1.00 91.62 94 SER A C 1
ATOM 741 O O . SER A 1 94 ? 7.104 0.701 -3.253 1.00 91.62 94 SER A O 1
ATOM 743 N N . ILE A 1 95 ? 5.147 0.551 -4.349 1.00 90.94 95 ILE A N 1
ATOM 744 C CA . ILE A 1 95 ? 4.308 0.405 -3.148 1.00 90.94 95 ILE A CA 1
ATOM 745 C C . ILE A 1 95 ? 4.626 -0.904 -2.426 1.00 90.94 95 ILE A C 1
ATOM 747 O O . ILE A 1 95 ? 4.807 -0.908 -1.209 1.00 90.94 95 ILE A O 1
ATOM 751 N N . SER A 1 96 ? 4.751 -2.007 -3.165 1.00 90.31 96 SER A N 1
ATOM 752 C CA . SER A 1 96 ? 5.070 -3.322 -2.599 1.00 90.31 96 SER A CA 1
ATOM 753 C C . SER A 1 96 ? 6.422 -3.305 -1.892 1.00 90.31 96 SER A C 1
ATOM 755 O O . SER A 1 96 ? 6.529 -3.785 -0.763 1.00 90.31 96 SER A O 1
ATOM 757 N N . CYS A 1 97 ? 7.438 -2.692 -2.506 1.00 91.06 97 CYS A N 1
ATOM 758 C CA . CYS A 1 97 ? 8.748 -2.503 -1.892 1.00 91.06 97 CYS A CA 1
ATOM 759 C C . CYS A 1 97 ? 8.656 -1.645 -0.629 1.00 91.06 97 CYS A C 1
ATOM 761 O O . CYS A 1 97 ? 9.232 -2.017 0.388 1.00 91.06 97 CYS A O 1
ATOM 763 N N . TYR A 1 98 ? 7.919 -0.532 -0.671 1.00 91.44 98 TYR A N 1
ATOM 764 C CA . TYR A 1 98 ? 7.742 0.360 0.477 1.00 91.44 98 TYR A CA 1
ATOM 765 C C . TYR A 1 98 ? 7.057 -0.348 1.657 1.00 91.44 98 TYR A C 1
ATOM 767 O O . TYR A 1 98 ? 7.560 -0.310 2.778 1.00 91.44 98 TYR A O 1
ATOM 775 N N . LEU A 1 99 ? 5.952 -1.058 1.408 1.00 88.50 99 LEU A N 1
ATOM 776 C CA . LEU A 1 99 ? 5.198 -1.776 2.441 1.00 88.50 99 LEU A CA 1
ATOM 777 C C . LEU A 1 99 ? 5.956 -2.992 2.987 1.00 88.50 99 LEU A C 1
ATOM 779 O O . LEU A 1 99 ? 5.913 -3.246 4.189 1.00 88.50 99 LEU A O 1
ATOM 783 N N . SER A 1 100 ? 6.687 -3.715 2.135 1.00 87.38 100 SER A N 1
ATOM 784 C CA . SER A 1 100 ? 7.525 -4.846 2.568 1.00 87.38 100 SER A CA 1
ATOM 785 C C . SER A 1 100 ? 8.701 -4.384 3.434 1.00 87.38 100 SER A C 1
ATOM 787 O O . SER A 1 100 ? 9.162 -5.119 4.302 1.00 87.38 100 SER A O 1
ATOM 789 N N . ASN A 1 101 ? 9.149 -3.141 3.238 1.00 80.31 101 ASN A N 1
ATOM 790 C CA . ASN A 1 101 ? 10.206 -2.489 4.003 1.00 80.31 101 ASN A CA 1
ATOM 791 C C . ASN A 1 101 ? 9.666 -1.476 5.019 1.00 80.31 101 ASN A C 1
ATOM 793 O O . ASN A 1 101 ? 10.333 -0.487 5.309 1.00 80.31 101 ASN A O 1
ATOM 797 N N . LYS A 1 102 ? 8.500 -1.724 5.626 1.00 64.12 102 LYS A N 1
ATOM 798 C CA . LYS A 1 102 ? 7.890 -0.811 6.614 1.00 64.12 102 LYS A CA 1
ATOM 799 C C . LYS A 1 102 ? 8.814 -0.439 7.795 1.00 64.12 102 LYS A C 1
ATOM 801 O O . LYS A 1 102 ? 8.575 0.560 8.465 1.00 64.12 102 LYS A O 1
ATOM 806 N N . HIS A 1 103 ? 9.877 -1.215 8.031 1.00 60.19 103 HIS A N 1
ATOM 807 C CA . HIS A 1 103 ? 10.925 -0.945 9.026 1.00 60.19 103 HIS A CA 1
ATOM 808 C C . HIS A 1 103 ? 12.314 -0.654 8.435 1.00 60.19 103 HIS A C 1
ATOM 810 O O . HIS A 1 103 ? 13.266 -0.464 9.190 1.00 60.19 103 HIS A O 1
ATOM 816 N N . ALA A 1 104 ? 12.469 -0.649 7.113 1.00 64.44 104 ALA A N 1
ATOM 817 C CA . ALA A 1 104 ? 13.757 -0.406 6.485 1.00 64.44 104 ALA A CA 1
ATOM 818 C C . ALA A 1 104 ? 13.936 1.077 6.156 1.00 64.44 104 ALA A C 1
ATOM 820 O O . ALA A 1 104 ? 12.999 1.799 5.822 1.00 64.44 104 ALA A O 1
ATOM 821 N N . SER A 1 105 ? 15.181 1.529 6.249 1.00 80.94 105 SER A N 1
ATOM 822 C CA . SER A 1 105 ? 15.545 2.894 5.885 1.00 80.94 105 SER A CA 1
ATOM 823 C C . SER A 1 105 ? 15.295 3.162 4.397 1.00 80.94 105 SER A C 1
ATOM 825 O O . SER A 1 105 ? 15.336 2.245 3.572 1.00 80.94 105 SER A O 1
ATOM 827 N N . GLN A 1 106 ? 15.144 4.439 4.037 1.00 91.12 106 GLN A N 1
ATOM 828 C CA . GLN A 1 106 ? 15.122 4.894 2.643 1.00 91.12 106 GLN A CA 1
ATOM 829 C C . GLN A 1 106 ? 16.269 4.283 1.807 1.00 91.12 106 GLN A C 1
ATOM 831 O O . GLN A 1 106 ? 16.069 3.918 0.655 1.00 91.12 106 GLN A O 1
ATOM 836 N N . ILE A 1 107 ? 17.446 4.081 2.410 1.00 89.31 107 ILE A N 1
ATOM 837 C CA . ILE A 1 107 ? 18.621 3.479 1.759 1.00 89.31 107 ILE A CA 1
ATOM 838 C C . ILE A 1 107 ? 18.323 2.059 1.259 1.00 89.31 107 ILE A C 1
ATOM 840 O O . ILE A 1 107 ? 18.727 1.684 0.157 1.00 89.31 107 ILE A O 1
ATOM 844 N N . THR A 1 108 ? 17.613 1.256 2.053 1.00 91.25 108 THR A N 1
ATOM 845 C CA . THR A 1 108 ? 17.248 -0.116 1.679 1.00 91.25 108 THR A CA 1
ATOM 846 C C . THR A 1 108 ? 16.265 -0.114 0.516 1.00 91.25 108 THR A C 1
ATOM 848 O O . THR A 1 108 ? 16.434 -0.885 -0.427 1.00 91.25 108 THR A O 1
ATOM 851 N N . TYR A 1 109 ? 15.278 0.782 0.552 1.00 93.75 109 TYR A N 1
ATOM 852 C CA . TYR A 1 109 ? 14.333 0.963 -0.545 1.00 93.75 109 TYR A CA 1
ATOM 853 C C . TYR A 1 109 ? 15.049 1.350 -1.846 1.00 93.75 109 TYR A C 1
ATOM 855 O O . TYR A 1 109 ? 14.904 0.662 -2.857 1.00 93.75 109 TYR A O 1
ATOM 863 N N . ASP A 1 110 ? 15.883 2.391 -1.803 1.00 92.50 110 ASP A N 1
ATOM 864 C CA . ASP A 1 110 ? 16.595 2.900 -2.979 1.00 92.50 110 ASP A CA 1
ATOM 865 C C . ASP A 1 110 ? 17.526 1.828 -3.570 1.00 92.50 110 ASP A C 1
ATOM 867 O O . ASP A 1 110 ? 17.652 1.701 -4.790 1.00 92.50 110 ASP A O 1
ATOM 871 N N . SER A 1 111 ? 18.137 0.996 -2.718 1.00 92.56 111 SER A N 1
ATOM 872 C CA . SER A 1 111 ? 18.951 -0.142 -3.155 1.00 92.56 111 SER A CA 1
ATOM 873 C C . SER A 1 111 ? 18.139 -1.170 -3.953 1.00 92.56 111 SER A C 1
ATOM 875 O O . SER A 1 111 ? 18.590 -1.621 -5.010 1.00 92.56 111 SER A O 1
ATOM 877 N N . ILE A 1 112 ? 16.929 -1.510 -3.493 1.00 91.31 112 ILE A N 1
ATOM 878 C CA . ILE A 1 112 ? 16.042 -2.467 -4.173 1.00 91.31 112 ILE A CA 1
ATOM 879 C C . ILE A 1 112 ? 15.540 -1.899 -5.499 1.00 91.31 112 ILE A C 1
ATOM 881 O O . ILE A 1 112 ? 15.595 -2.598 -6.514 1.00 91.31 112 ILE A O 1
ATOM 885 N N . ILE A 1 113 ? 15.103 -0.637 -5.522 1.00 91.88 113 ILE A N 1
ATOM 886 C CA . ILE A 1 113 ? 14.656 0.013 -6.760 1.00 91.88 113 ILE A CA 1
ATOM 887 C C . ILE A 1 113 ? 15.801 0.066 -7.769 1.00 91.88 113 ILE A C 1
ATOM 889 O O . ILE A 1 113 ? 15.642 -0.389 -8.898 1.00 91.88 113 ILE A O 1
ATOM 893 N N . ARG A 1 114 ? 16.999 0.495 -7.358 1.00 91.44 114 ARG A N 1
ATOM 894 C CA . ARG A 1 114 ? 18.173 0.520 -8.243 1.00 91.44 114 ARG A CA 1
ATOM 895 C C . ARG A 1 114 ? 18.538 -0.868 -8.772 1.00 91.44 114 ARG A C 1
ATOM 897 O O . ARG A 1 114 ? 18.852 -1.003 -9.952 1.00 91.44 114 ARG A O 1
ATOM 904 N N . SER A 1 115 ? 18.485 -1.895 -7.922 1.00 91.25 115 SER A N 1
ATOM 905 C CA . SER A 1 115 ? 18.695 -3.282 -8.351 1.00 91.25 115 SER A CA 1
ATOM 906 C C . SER A 1 115 ? 17.646 -3.712 -9.378 1.00 91.25 115 SER A C 1
ATOM 908 O O . SER A 1 115 ? 17.989 -4.310 -10.396 1.00 91.25 115 SER A O 1
ATOM 910 N N . THR A 1 116 ? 16.382 -3.347 -9.160 1.00 89.94 116 THR A N 1
ATOM 911 C CA . THR A 1 116 ? 15.284 -3.651 -10.086 1.00 89.94 116 THR A CA 1
ATOM 912 C C . THR A 1 116 ? 15.528 -2.999 -11.447 1.00 89.94 116 THR A C 1
ATOM 914 O O . THR A 1 116 ? 15.546 -3.691 -12.462 1.00 89.94 116 THR A O 1
ATOM 917 N N . LEU A 1 117 ? 15.811 -1.695 -11.468 1.00 89.06 117 LEU A N 1
ATOM 918 C CA . LEU A 1 117 ? 16.074 -0.941 -12.698 1.00 89.06 117 LEU A CA 1
ATOM 919 C C . LEU A 1 117 ? 17.288 -1.490 -13.461 1.00 89.06 117 LEU A C 1
ATOM 921 O O . LEU A 1 117 ? 17.280 -1.548 -14.686 1.00 89.06 117 LEU A O 1
ATOM 925 N N . SER A 1 118 ? 18.321 -1.940 -12.743 1.00 89.25 118 SER A N 1
ATOM 926 C CA . SER A 1 118 ? 19.536 -2.485 -13.355 1.00 89.25 118 SER A CA 1
ATOM 927 C C . SER A 1 118 ? 19.359 -3.886 -13.945 1.00 89.25 118 SER A C 1
ATOM 929 O O . SER A 1 118 ? 20.047 -4.218 -14.906 1.00 89.25 118 SER A O 1
ATOM 931 N N . ASN A 1 119 ? 18.512 -4.730 -13.352 1.00 89.56 119 ASN A N 1
ATOM 932 C CA . ASN A 1 119 ? 18.368 -6.130 -13.769 1.00 89.56 119 ASN A CA 1
ATOM 933 C C . ASN A 1 119 ? 17.191 -6.349 -14.728 1.00 89.56 119 ASN A C 1
ATOM 935 O O . ASN A 1 119 ? 17.188 -7.327 -15.472 1.00 89.56 119 ASN A O 1
ATOM 939 N N . PHE A 1 120 ? 16.213 -5.440 -14.739 1.00 85.69 120 PHE A N 1
ATOM 940 C CA . PHE A 1 120 ? 14.965 -5.600 -15.486 1.00 85.69 120 PHE A CA 1
ATOM 941 C C . PHE A 1 120 ? 14.711 -4.467 -16.485 1.00 85.69 120 PHE A C 1
ATOM 943 O O . PHE A 1 120 ? 13.562 -4.131 -16.724 1.00 85.69 120 PHE A O 1
ATOM 950 N N . LEU A 1 121 ? 15.755 -3.911 -17.112 1.00 75.88 121 LEU A N 1
ATOM 951 C CA . LEU A 1 121 ? 15.697 -2.752 -18.028 1.00 75.88 121 LEU A CA 1
ATOM 952 C C . LEU A 1 121 ? 14.647 -2.811 -19.160 1.00 75.88 121 LEU A C 1
ATOM 954 O O . LEU A 1 121 ? 14.326 -1.775 -19.725 1.00 75.88 121 LEU A O 1
ATOM 958 N N . GLN A 1 122 ? 14.143 -3.994 -19.523 1.00 77.69 122 GLN A N 1
ATOM 959 C CA . GLN A 1 122 ? 13.122 -4.179 -20.570 1.00 77.69 122 GLN A CA 1
ATOM 960 C C . GLN A 1 122 ? 11.722 -4.481 -20.013 1.00 77.69 122 GLN A C 1
ATOM 962 O O . GLN A 1 122 ? 10.789 -4.706 -20.782 1.00 77.69 122 GLN A O 1
ATOM 967 N N . ALA A 1 123 ? 11.569 -4.548 -18.691 1.00 77.69 123 ALA A N 1
ATOM 968 C CA . ALA A 1 123 ? 10.290 -4.808 -18.056 1.00 77.69 123 ALA A CA 1
ATOM 969 C C . ALA A 1 123 ? 9.481 -3.514 -17.932 1.00 77.69 123 ALA A C 1
ATOM 971 O O . ALA A 1 123 ? 10.012 -2.468 -17.571 1.00 77.69 123 ALA A O 1
ATOM 972 N N . GLU A 1 124 ? 8.169 -3.625 -18.122 1.00 74.44 124 GLU A N 1
ATOM 973 C CA . GLU A 1 124 ? 7.194 -2.532 -17.981 1.00 74.44 124 GLU A CA 1
ATOM 974 C C . GLU A 1 124 ? 7.247 -1.847 -16.598 1.00 74.44 124 GLU A C 1
ATOM 976 O O . GLU A 1 124 ? 6.890 -0.687 -16.446 1.00 74.44 124 GLU A O 1
ATOM 981 N N . VAL A 1 125 ? 7.770 -2.548 -15.585 1.00 73.06 125 VAL A N 1
ATOM 982 C CA . VAL A 1 125 ? 8.003 -2.048 -14.219 1.00 73.06 125 VAL A CA 1
ATOM 983 C C . VAL A 1 125 ? 8.966 -0.848 -14.174 1.00 73.06 125 VAL A C 1
ATOM 985 O O . VAL A 1 125 ? 8.892 -0.052 -13.241 1.00 73.06 125 VAL A O 1
ATOM 988 N N . VAL A 1 126 ? 9.883 -0.711 -15.136 1.00 75.56 126 VAL A N 1
ATOM 989 C CA . VAL A 1 126 ? 11.012 0.239 -15.075 1.00 75.56 126 VAL A CA 1
ATOM 990 C C . VAL A 1 126 ? 10.607 1.697 -15.282 1.00 75.56 126 VAL A C 1
ATOM 992 O O . VAL A 1 126 ? 11.182 2.565 -14.628 1.00 75.56 126 VAL A O 1
ATOM 995 N N . GLU A 1 127 ? 9.626 1.967 -16.142 1.00 75.81 127 GLU A N 1
ATOM 996 C CA . GLU A 1 127 ? 9.271 3.339 -16.544 1.00 75.81 127 GLU A CA 1
ATOM 997 C C . GLU A 1 127 ? 8.620 4.143 -15.408 1.00 75.81 127 GLU A C 1
ATOM 999 O O . GLU A 1 127 ? 8.828 5.347 -15.288 1.00 75.81 127 GLU A O 1
ATOM 1004 N N . ASP A 1 128 ? 7.903 3.461 -14.513 1.00 85.44 128 ASP A N 1
ATOM 1005 C CA . ASP A 1 128 ? 7.043 4.106 -13.516 1.00 85.44 128 ASP A CA 1
ATOM 1006 C C . ASP A 1 128 ? 7.437 3.796 -12.065 1.00 85.44 128 ASP A C 1
ATOM 1008 O O . ASP A 1 128 ? 6.657 3.988 -11.125 1.00 85.44 128 ASP A O 1
ATOM 1012 N N . CYS A 1 129 ? 8.659 3.300 -11.849 1.00 89.94 129 CYS A N 1
ATOM 1013 C CA . CYS A 1 129 ? 9.193 3.150 -10.499 1.00 89.94 129 CYS A CA 1
ATOM 1014 C C . CYS A 1 129 ? 9.335 4.518 -9.820 1.00 89.94 129 CYS A C 1
ATOM 1016 O O . CYS A 1 129 ? 10.035 5.415 -10.293 1.00 89.94 129 CYS A O 1
ATOM 1018 N N . LEU A 1 130 ? 8.707 4.663 -8.658 1.00 91.31 130 LEU A N 1
ATOM 1019 C CA . LEU A 1 130 ? 8.757 5.878 -7.866 1.00 91.31 130 LEU A CA 1
ATOM 1020 C C . LEU A 1 130 ? 9.972 5.878 -6.934 1.00 91.31 130 LEU A C 1
ATOM 1022 O O . LEU A 1 130 ? 10.473 4.848 -6.494 1.00 91.31 130 LEU A O 1
ATOM 1026 N N . SER A 1 131 ? 10.429 7.077 -6.575 1.00 92.00 131 SER A N 1
ATOM 1027 C CA . SER A 1 131 ? 11.348 7.237 -5.445 1.00 92.00 131 SER A CA 1
ATOM 1028 C C . SER A 1 131 ? 10.638 6.954 -4.117 1.00 92.00 131 SER A C 1
ATOM 1030 O O . SER A 1 131 ? 9.406 6.987 -4.038 1.00 92.00 131 SER A O 1
ATOM 1032 N N . PHE A 1 132 ? 11.406 6.762 -3.040 1.00 91.00 132 PHE A N 1
ATOM 1033 C CA . PHE A 1 132 ? 10.855 6.551 -1.697 1.00 91.00 132 PHE A CA 1
ATOM 1034 C C . PHE A 1 132 ? 9.859 7.651 -1.295 1.00 91.00 132 PHE A C 1
ATOM 1036 O O . PHE A 1 132 ? 8.720 7.368 -0.934 1.00 91.00 132 PHE A O 1
ATOM 1043 N N . LYS A 1 133 ? 10.260 8.924 -1.436 1.00 90.81 133 LYS A N 1
ATOM 1044 C CA . LYS A 1 133 ? 9.414 10.080 -1.092 1.00 90.81 133 LYS A CA 1
ATOM 1045 C C . LYS A 1 133 ? 8.190 10.202 -1.996 1.00 90.81 133 LYS A C 1
ATOM 1047 O O . LYS A 1 133 ? 7.125 10.592 -1.526 1.00 90.81 133 LYS A O 1
ATOM 1052 N N . ALA A 1 134 ? 8.335 9.893 -3.285 1.00 91.19 134 ALA A N 1
ATOM 1053 C CA . ALA A 1 134 ? 7.211 9.918 -4.215 1.00 91.19 134 ALA A CA 1
ATOM 1054 C C . ALA A 1 134 ? 6.194 8.818 -3.879 1.00 91.19 134 ALA A C 1
ATOM 1056 O O . ALA A 1 134 ? 4.999 9.095 -3.859 1.00 91.19 134 ALA A O 1
ATOM 1057 N N . THR A 1 135 ? 6.662 7.620 -3.523 1.00 91.19 135 THR A N 1
ATOM 1058 C CA . THR A 1 135 ? 5.811 6.514 -3.059 1.00 91.19 135 THR A CA 1
ATOM 1059 C C . THR A 1 135 ? 5.095 6.865 -1.760 1.00 91.19 135 THR A C 1
ATOM 1061 O O . THR A 1 135 ? 3.886 6.684 -1.659 1.00 91.19 135 THR A O 1
ATOM 1064 N N . GLU A 1 136 ? 5.808 7.424 -0.781 1.00 89.31 136 GLU A N 1
ATOM 1065 C CA . GLU A 1 136 ? 5.213 7.859 0.486 1.00 89.31 136 GLU A CA 1
ATOM 1066 C C . GLU A 1 136 ? 4.142 8.937 0.267 1.00 89.31 136 GLU A C 1
ATOM 1068 O O . GLU A 1 136 ? 3.035 8.834 0.794 1.00 89.31 136 GLU A O 1
ATOM 1073 N N . SER A 1 137 ? 4.449 9.951 -0.547 1.00 89.19 137 SER A N 1
ATOM 1074 C CA . SER A 1 137 ? 3.501 11.007 -0.915 1.00 89.19 137 SER A CA 1
ATOM 1075 C C . SER A 1 137 ? 2.271 10.438 -1.625 1.00 89.19 137 SER A C 1
ATOM 1077 O O . SER A 1 137 ? 1.142 10.827 -1.322 1.00 89.19 137 SER A O 1
ATOM 1079 N N . PHE A 1 138 ? 2.476 9.475 -2.527 1.00 88.06 138 PHE A N 1
ATOM 1080 C CA . PHE A 1 138 ? 1.402 8.804 -3.249 1.00 88.06 138 PHE A CA 1
ATOM 1081 C C . PHE A 1 138 ? 0.478 8.024 -2.309 1.00 88.06 138 PHE A C 1
ATOM 1083 O O . PHE A 1 138 ? -0.732 8.240 -2.332 1.00 88.06 138 PHE A O 1
ATOM 1090 N N . ILE A 1 139 ? 1.040 7.184 -1.432 1.00 86.06 139 ILE A N 1
ATOM 1091 C CA . ILE A 1 139 ? 0.276 6.428 -0.428 1.00 86.06 139 ILE A CA 1
ATOM 1092 C C . ILE A 1 139 ? -0.472 7.385 0.501 1.00 86.06 139 ILE A C 1
ATOM 1094 O O . ILE A 1 139 ? -1.654 7.182 0.760 1.00 86.06 139 ILE A O 1
ATOM 1098 N N . ARG A 1 140 ? 0.180 8.452 0.973 1.00 83.88 140 ARG A N 1
ATOM 1099 C CA . ARG A 1 140 ? -0.439 9.438 1.868 1.00 83.88 140 ARG A CA 1
ATOM 1100 C C . ARG A 1 140 ? -1.628 10.134 1.216 1.00 83.88 140 ARG A C 1
ATOM 1102 O O . ARG A 1 140 ? -2.686 10.215 1.829 1.00 83.88 140 ARG A O 1
ATOM 1109 N N . LYS A 1 141 ? -1.454 10.605 -0.023 1.00 83.56 141 LYS A N 1
ATOM 1110 C CA . LYS A 1 141 ? -2.520 11.246 -0.801 1.00 83.56 141 LYS A CA 1
ATOM 1111 C C . LYS A 1 141 ? -3.674 10.281 -1.051 1.00 83.56 141 LYS A C 1
ATOM 1113 O O . LYS A 1 141 ? -4.824 10.683 -0.957 1.00 83.56 141 LYS A O 1
ATOM 1118 N N . TYR A 1 142 ? -3.359 9.030 -1.371 1.00 79.31 142 TYR A N 1
ATOM 1119 C CA . TYR A 1 142 ? -4.362 8.017 -1.660 1.00 79.31 142 TYR A CA 1
ATOM 1120 C C . TYR A 1 142 ? -5.157 7.595 -0.420 1.00 79.31 142 TYR A C 1
ATOM 1122 O O . TYR A 1 142 ? -6.373 7.475 -0.480 1.00 79.31 142 TYR A O 1
ATOM 1130 N N . MET A 1 143 ? -4.483 7.391 0.712 1.00 75.12 143 MET A N 1
ATOM 1131 C CA . MET A 1 143 ? -5.142 7.010 1.963 1.00 75.12 143 MET A CA 1
ATOM 1132 C C . MET A 1 143 ? -5.742 8.210 2.707 1.00 75.12 143 MET A C 1
ATOM 1134 O O . MET A 1 143 ? -6.196 8.040 3.834 1.00 75.12 143 MET A O 1
ATOM 1138 N N . GLU A 1 144 ? -5.694 9.408 2.110 1.00 70.12 144 GLU A N 1
ATOM 1139 C CA . GLU A 1 144 ? -6.102 10.677 2.725 1.00 70.12 144 GLU A CA 1
ATOM 1140 C C . GLU A 1 144 ? -5.568 10.848 4.156 1.00 70.12 144 GLU A C 1
ATOM 1142 O O . GLU A 1 144 ? -6.225 11.425 5.022 1.00 70.12 144 GLU A O 1
ATOM 1147 N N . ILE A 1 145 ? -4.363 10.328 4.426 1.00 66.75 145 ILE A N 1
ATOM 1148 C CA . ILE A 1 145 ? -3.760 10.458 5.750 1.00 66.75 145 ILE A CA 1
ATOM 1149 C C . ILE A 1 145 ? -3.304 11.904 5.902 1.00 66.75 145 ILE A C 1
ATOM 1151 O O . ILE A 1 145 ? -2.238 12.298 5.418 1.00 66.75 145 ILE A O 1
ATOM 1155 N N . GLU A 1 146 ? -4.097 12.687 6.620 1.00 62.44 146 GLU A N 1
ATOM 1156 C CA . GLU A 1 146 ? -3.638 13.923 7.229 1.00 62.44 146 GLU A CA 1
ATOM 1157 C C . GLU A 1 146 ? -2.953 13.601 8.556 1.00 62.44 146 GLU A C 1
ATOM 1159 O O . GLU A 1 146 ? -3.410 12.765 9.340 1.00 62.44 146 GLU A O 1
ATOM 1164 N N . TYR A 1 147 ? -1.822 14.258 8.816 1.00 58.47 147 TYR A N 1
ATOM 1165 C CA . TYR A 1 147 ? -1.216 14.197 10.136 1.00 58.47 147 TYR A CA 1
ATOM 1166 C C . TYR A 1 147 ? -2.204 14.802 11.127 1.00 58.47 147 TYR A C 1
ATOM 1168 O O . TYR A 1 147 ? -2.472 16.003 11.090 1.00 58.47 147 TYR A O 1
ATOM 1176 N N . ILE A 1 148 ? -2.706 13.983 12.046 1.00 53.50 148 ILE A N 1
ATOM 1177 C CA . ILE A 1 148 ? -3.308 14.503 13.265 1.00 53.50 148 ILE A CA 1
ATOM 1178 C C . ILE A 1 148 ? -2.145 15.130 14.028 1.00 53.50 148 ILE A C 1
ATOM 1180 O O . ILE A 1 148 ? -1.330 14.429 14.625 1.00 53.50 148 ILE A O 1
ATOM 1184 N N . LEU A 1 149 ? -2.012 16.454 13.929 1.00 47.91 149 LEU A N 1
ATOM 1185 C CA . LEU A 1 149 ? -1.049 17.227 14.702 1.00 47.91 149 LEU A CA 1
ATOM 1186 C C . LEU A 1 149 ? -1.526 17.232 16.161 1.00 47.91 149 LEU A C 1
ATOM 1188 O O . LEU A 1 149 ? -2.099 18.198 16.664 1.00 47.91 149 LEU A O 1
ATOM 1192 N N . HIS A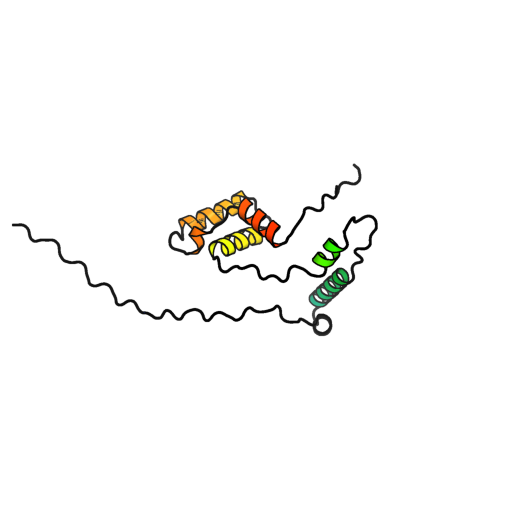 1 150 ? -1.374 16.095 16.824 1.00 48.25 150 HIS A N 1
ATOM 1193 C CA . HIS A 1 150 ? -1.491 15.996 18.260 1.00 48.25 150 HIS A CA 1
ATOM 1194 C C . HIS A 1 150 ? -0.094 15.804 18.812 1.00 48.25 150 HIS A C 1
ATOM 1196 O O . HIS A 1 150 ? 0.612 14.852 18.487 1.00 48.25 150 HIS A O 1
ATOM 1202 N N . ASP A 1 151 ? 0.291 16.804 19.596 1.00 50.03 151 ASP A N 1
ATOM 1203 C CA . ASP A 1 151 ? 1.429 16.810 20.488 1.00 50.03 151 ASP A CA 1
ATOM 1204 C C . ASP A 1 151 ? 1.291 15.598 21.417 1.00 50.03 151 ASP A C 1
ATOM 1206 O O . ASP A 1 151 ? 0.626 15.645 22.448 1.00 50.03 151 ASP A O 1
ATOM 1210 N N . MET A 1 152 ? 1.825 14.450 20.991 1.00 51.75 152 MET A N 1
ATOM 1211 C CA . MET A 1 152 ? 1.821 13.213 21.779 1.00 51.75 152 MET A CA 1
ATOM 1212 C C . MET A 1 152 ? 2.832 13.267 22.938 1.00 51.75 152 MET A C 1
ATOM 1214 O O . MET A 1 152 ? 3.164 12.233 23.512 1.00 51.75 152 MET A O 1
ATOM 1218 N N . CYS A 1 153 ? 3.300 14.460 23.308 1.00 53.75 153 CYS A N 1
ATOM 1219 C CA . CYS A 1 153 ? 3.962 14.729 24.571 1.00 53.75 153 CYS A CA 1
ATOM 1220 C C . CYS A 1 153 ? 3.031 15.581 25.437 1.00 53.75 153 CYS A C 1
ATOM 1222 O O . CYS A 1 153 ? 2.986 16.799 25.306 1.00 53.75 153 CYS A O 1
ATOM 1224 N N . GLN A 1 154 ? 2.317 14.945 26.361 1.00 49.59 154 GLN A N 1
ATOM 1225 C CA . GLN A 1 154 ? 1.924 15.642 27.580 1.00 49.59 154 GLN A CA 1
ATOM 1226 C C . GLN A 1 154 ? 3.095 15.510 28.553 1.00 49.59 154 GLN A C 1
ATOM 1228 O O . GLN A 1 154 ? 3.374 14.410 29.016 1.00 49.59 154 GLN A O 1
ATOM 1233 N N . ASP A 1 155 ? 3.783 16.633 28.764 1.00 48.38 155 ASP A N 1
ATOM 1234 C CA . ASP A 1 155 ? 4.689 16.956 29.871 1.00 48.38 155 ASP A CA 1
ATOM 1235 C C . ASP A 1 155 ? 5.840 15.963 30.181 1.00 48.38 155 ASP A C 1
ATOM 1237 O O . ASP A 1 155 ? 5.645 14.858 30.687 1.00 48.38 155 ASP A O 1
ATOM 1241 N N . SER A 1 156 ? 7.084 16.408 29.943 1.00 45.62 156 SER A N 1
ATOM 1242 C CA . SER A 1 156 ? 8.265 15.972 30.718 1.00 45.62 156 SER A CA 1
ATOM 1243 C C . SER A 1 156 ? 8.457 16.862 31.937 1.00 45.62 156 SER A C 1
ATOM 1245 O O . SER A 1 156 ? 8.190 18.078 31.805 1.00 45.62 156 SER A O 1
#

Secondary structure (DSSP, 8-state):
-PPPPPPPPPPPP--------------------HHHHHHT--SHHHHHHHHHHHHHHT-----TTS---HHHHHHHHS---PPP----HHHHHHHHHHHHTTTS-HHHHHHHHHHHHHH-TTSGGGTTPPPHHHHHHHHHHHTT------------

Sequence (156 aa):
PLPGPPSPPPNPPWDRDHRSPTPRPHSWPPDIDLDTLAQASILPKLWESMEFVSLIRNASFLDLITKLTPDIIERMRNAPQGLMDLNNPGLCHSISCYLSNKHASQITYDSIIRSTLSNFLQAEVVEDCLSFKATESFIRKYMEIEYILHDMCQDS

Organism: NCBI:txid930991